Protein AF-A0A5K1GT51-F1 (afdb_monomer_lite)

Sequence (89 aa):
GTEDQRGEEEKEAEGDKWHREERPVGKFWRQFQLPFNANLDAVKAHLENGVLKVTIPKLAEGKGRQPKVIDIVENRSAGDISASKAELK

Foldseek 3Di:
DDDQPPPDPPPPPVPDDDPDDDDDDGDDDDDDDDDPQWDPVPWDWDADPNDIDIDTDGHDDPPPDPDDDDDDDPPDPDDDDDDDDDDDD

pLDDT: mean 74.97, std 20.62, range [37.78, 98.44]

Structure (mmCIF, N/CA/C/O backbone):
data_AF-A0A5K1GT51-F1
#
_entry.id   AF-A0A5K1GT51-F1
#
loop_
_atom_site.group_PDB
_atom_site.id
_atom_site.type_symbol
_atom_site.label_atom_id
_atom_site.label_alt_id
_atom_site.label_comp_id
_atom_site.label_asym_id
_atom_site.label_entity_id
_atom_site.label_seq_id
_atom_site.pdbx_PDB_ins_code
_atom_site.Cartn_x
_atom_site.Cartn_y
_atom_site.Cartn_z
_atom_site.occupancy
_atom_site.B_iso_or_equiv
_atom_site.auth_seq_id
_atom_site.auth_comp_id
_atom_site.auth_asym_id
_atom_site.auth_atom_id
_atom_site.pdbx_PDB_model_num
ATOM 1 N N . GLY A 1 1 ? 0.524 -19.063 -6.271 1.00 52.81 1 GLY A N 1
ATOM 2 C CA . GLY A 1 1 ? 1.083 -19.558 -7.530 1.00 52.81 1 GLY A CA 1
ATOM 3 C C . GLY A 1 1 ? 0.513 -18.731 -8.647 1.00 52.81 1 GLY A C 1
ATOM 4 O O . GLY A 1 1 ? -0.700 -18.701 -8.773 1.00 52.81 1 GLY A O 1
ATOM 5 N N . THR A 1 2 ? 1.397 -18.068 -9.380 1.00 38.94 2 THR A N 1
ATOM 6 C CA . THR A 1 2 ? 1.262 -17.728 -10.799 1.00 38.94 2 THR A CA 1
ATOM 7 C C . THR A 1 2 ? 2.692 -17.550 -11.288 1.00 38.94 2 THR A C 1
ATOM 9 O O . THR A 1 2 ? 3.502 -16.935 -10.591 1.00 38.94 2 THR A O 1
ATOM 12 N N . GLU A 1 3 ? 3.016 -18.215 -12.389 1.00 45.00 3 GLU A N 1
ATOM 13 C CA . GLU A 1 3 ? 4.363 -18.327 -12.926 1.00 45.00 3 GLU A CA 1
ATOM 14 C C . GLU A 1 3 ? 5.002 -16.964 -13.194 1.00 45.00 3 GLU A C 1
ATOM 16 O O . GLU A 1 3 ? 4.387 -16.053 -13.752 1.00 45.00 3 GLU A O 1
ATOM 21 N N . ASP A 1 4 ? 6.273 -16.873 -12.808 1.00 52.34 4 ASP A N 1
ATOM 22 C CA . ASP A 1 4 ? 7.247 -15.895 -13.270 1.00 52.34 4 ASP A CA 1
ATOM 23 C C . ASP A 1 4 ? 7.464 -16.091 -14.779 1.00 52.34 4 ASP A C 1
ATOM 25 O O . ASP A 1 4 ? 8.443 -16.677 -15.240 1.00 52.34 4 ASP A O 1
ATOM 29 N N . GLN A 1 5 ? 6.482 -15.659 -15.567 1.00 49.75 5 GLN A N 1
ATOM 30 C CA . GLN A 1 5 ? 6.678 -15.414 -16.983 1.00 49.75 5 GLN A 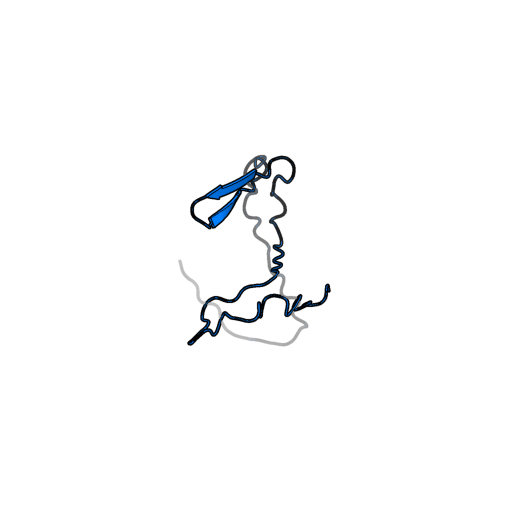CA 1
ATOM 31 C C . GLN A 1 5 ? 7.503 -14.134 -17.087 1.00 49.75 5 GLN A C 1
ATOM 33 O O . GLN A 1 5 ? 6.957 -13.026 -17.162 1.00 49.75 5 GLN A O 1
ATOM 38 N N . ARG A 1 6 ? 8.829 -14.324 -17.086 1.00 52.94 6 ARG A N 1
ATOM 39 C CA . ARG A 1 6 ? 9.775 -13.574 -17.921 1.00 52.94 6 ARG A CA 1
ATOM 40 C C . ARG A 1 6 ? 9.164 -13.456 -19.319 1.00 52.94 6 ARG A C 1
ATOM 42 O O . ARG A 1 6 ? 9.380 -14.302 -20.175 1.00 52.94 6 ARG A O 1
ATOM 49 N N . GLY A 1 7 ? 8.286 -12.475 -19.486 1.00 45.19 7 GLY A N 1
ATOM 50 C CA . GLY A 1 7 ? 7.686 -12.141 -20.760 1.00 45.19 7 GLY A CA 1
ATOM 51 C C . GLY A 1 7 ? 8.736 -11.409 -21.568 1.00 45.19 7 GLY A C 1
ATOM 52 O O . GLY A 1 7 ? 9.008 -10.252 -21.262 1.00 45.19 7 GLY A O 1
ATOM 53 N N . GLU A 1 8 ? 9.307 -12.144 -22.522 1.00 48.47 8 GLU A N 1
ATOM 54 C CA . GLU A 1 8 ? 9.609 -11.673 -23.878 1.00 48.47 8 GLU A CA 1
ATOM 55 C C . GLU A 1 8 ? 10.612 -10.499 -23.896 1.00 48.47 8 GLU A C 1
ATOM 57 O O . GLU A 1 8 ? 10.269 -9.332 -23.747 1.00 48.47 8 GLU A O 1
ATOM 62 N N . GLU A 1 9 ? 11.921 -10.718 -24.037 1.00 49.81 9 GLU A N 1
ATOM 63 C CA . GLU A 1 9 ? 12.533 -11.143 -25.310 1.00 49.81 9 GLU A CA 1
ATOM 64 C C . GLU A 1 9 ? 11.829 -10.582 -26.566 1.00 49.81 9 GLU A C 1
ATOM 66 O O . GLU A 1 9 ? 11.730 -11.248 -27.581 1.00 49.81 9 GLU A O 1
ATOM 71 N N . GLU A 1 10 ? 11.350 -9.337 -26.539 1.00 50.25 10 GLU A N 1
ATOM 72 C CA . GLU A 1 10 ? 10.871 -8.661 -27.753 1.00 50.25 10 GLU A CA 1
ATOM 73 C C . GLU A 1 10 ? 11.225 -7.170 -27.764 1.00 50.25 10 GLU A C 1
ATOM 75 O O . GLU A 1 10 ? 10.329 -6.349 -27.887 1.00 50.25 10 GLU A O 1
ATOM 80 N N . LYS A 1 11 ? 12.511 -6.796 -27.632 1.00 53.00 11 LYS A N 1
ATOM 81 C CA . LYS A 1 11 ? 13.115 -5.597 -28.275 1.00 53.00 11 LYS A CA 1
ATOM 82 C C . LYS A 1 11 ? 14.646 -5.699 -28.324 1.00 53.00 11 LYS A C 1
ATOM 84 O O . LYS A 1 11 ? 15.343 -4.801 -27.867 1.00 53.00 11 LYS A O 1
ATOM 89 N N . GLU A 1 12 ? 15.188 -6.731 -28.958 1.00 52.72 12 GLU A N 1
ATOM 90 C CA . GLU A 1 12 ? 16.322 -6.437 -29.840 1.00 52.72 12 GLU A CA 1
ATOM 91 C C . GLU A 1 12 ? 15.706 -5.991 -31.168 1.00 52.72 12 GLU A C 1
ATOM 93 O O . GLU A 1 12 ? 15.549 -6.765 -32.106 1.00 52.72 12 GLU A O 1
ATOM 98 N N . ALA A 1 13 ? 15.250 -4.734 -31.220 1.00 54.69 13 ALA A N 1
ATOM 99 C CA . ALA A 1 13 ? 15.116 -4.082 -32.512 1.00 54.69 13 ALA A CA 1
ATOM 100 C C . ALA A 1 13 ? 16.533 -4.055 -33.097 1.00 54.69 13 ALA A C 1
ATOM 102 O O . ALA A 1 13 ? 17.436 -3.547 -32.431 1.00 54.69 13 ALA A O 1
ATOM 103 N N . GLU A 1 14 ? 16.734 -4.661 -34.272 1.00 55.12 14 GLU A N 1
ATOM 104 C CA . GLU A 1 14 ? 17.997 -4.648 -35.022 1.00 55.12 14 GLU A CA 1
ATOM 105 C C . GLU A 1 14 ? 18.607 -3.231 -35.002 1.00 55.12 14 GLU A C 1
ATOM 107 O O . GLU A 1 14 ? 18.202 -2.362 -35.771 1.00 55.12 14 GLU A O 1
ATOM 112 N N . GLY A 1 15 ? 19.540 -2.963 -34.076 1.00 59.06 15 GLY A N 1
ATOM 113 C CA . GLY A 1 15 ? 20.165 -1.643 -33.928 1.00 59.06 15 GLY A CA 1
ATOM 114 C C . GLY A 1 15 ? 20.576 -1.228 -32.511 1.00 59.06 15 GLY A C 1
ATOM 115 O O . GLY A 1 15 ? 21.585 -0.534 -32.373 1.00 59.06 15 GLY A O 1
ATOM 116 N N . ASP A 1 16 ? 19.882 -1.668 -31.458 1.00 65.19 16 ASP A N 1
ATOM 117 C CA . ASP A 1 16 ? 20.133 -1.161 -30.097 1.00 65.19 16 ASP A CA 1
ATOM 118 C C . ASP A 1 16 ? 21.076 -2.076 -29.292 1.00 65.19 16 ASP A C 1
ATOM 120 O O . ASP A 1 16 ? 20.655 -3.002 -28.601 1.00 65.19 16 ASP A O 1
ATOM 124 N N . LYS A 1 17 ? 22.389 -1.808 -29.362 1.00 77.31 17 LYS A N 1
ATOM 125 C CA . LYS A 1 17 ? 23.404 -2.516 -28.562 1.00 77.31 17 LYS A CA 1
ATOM 126 C C . LYS A 1 17 ? 23.647 -1.807 -27.229 1.00 77.31 17 LYS A C 1
ATOM 128 O O . LYS A 1 17 ? 24.348 -0.798 -27.160 1.00 77.31 17 LYS A O 1
ATOM 133 N N . TRP A 1 18 ? 23.118 -2.370 -26.151 1.00 79.75 18 TRP A N 1
ATOM 134 C CA . TRP A 1 18 ? 23.354 -1.881 -24.794 1.00 79.75 18 TRP A CA 1
ATOM 135 C C . TRP A 1 18 ? 24.765 -2.244 -24.303 1.00 79.75 18 TRP A C 1
ATOM 137 O O . TRP A 1 18 ? 25.210 -3.381 -24.441 1.00 79.75 18 TRP A O 1
ATOM 147 N N . HIS A 1 19 ? 25.480 -1.292 -23.689 1.00 84.00 19 HIS A N 1
ATOM 148 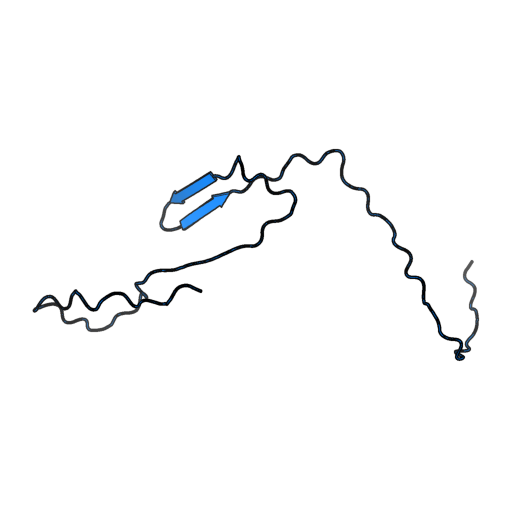C CA . HIS A 1 19 ? 26.742 -1.585 -22.989 1.00 84.00 19 HIS A CA 1
ATOM 149 C C . HIS A 1 19 ? 26.510 -2.192 -21.597 1.00 84.00 19 HIS A C 1
ATOM 151 O O . HIS A 1 19 ? 27.350 -2.953 -21.116 1.00 84.00 19 HIS A O 1
ATOM 157 N N . ARG A 1 20 ? 25.396 -1.836 -20.939 1.00 82.62 20 ARG A N 1
ATOM 158 C CA . ARG A 1 20 ? 25.003 -2.342 -19.618 1.00 82.62 20 ARG A CA 1
ATOM 159 C C . ARG A 1 20 ? 23.528 -2.053 -19.339 1.00 82.62 20 ARG A C 1
ATOM 161 O O . ARG A 1 20 ? 23.056 -0.954 -19.620 1.00 82.62 20 ARG A O 1
ATOM 168 N N . GLU A 1 21 ? 22.846 -3.010 -18.725 1.00 82.06 21 GLU A N 1
ATOM 169 C CA . GLU A 1 21 ? 21.480 -2.883 -18.218 1.00 82.06 21 GLU A CA 1
ATOM 170 C C . GLU A 1 21 ? 21.494 -3.101 -16.699 1.00 82.06 21 GLU A C 1
ATOM 172 O O . GLU A 1 21 ? 22.027 -4.097 -16.214 1.00 82.06 21 GLU A O 1
ATOM 177 N N . GLU A 1 22 ? 20.965 -2.144 -15.934 1.00 87.31 22 GLU A N 1
ATOM 178 C CA . GLU A 1 22 ? 21.030 -2.174 -14.460 1.00 87.31 22 GLU A CA 1
ATOM 179 C C . GLU A 1 22 ? 19.660 -2.213 -13.784 1.00 87.31 22 GLU A C 1
ATOM 181 O O . GLU A 1 22 ? 19.545 -2.639 -12.635 1.00 87.31 22 GLU A O 1
ATOM 186 N N . ARG A 1 23 ? 18.612 -1.739 -14.469 1.00 83.81 23 ARG A N 1
ATOM 187 C CA . ARG A 1 23 ? 17.269 -1.645 -13.893 1.00 83.81 23 ARG A CA 1
ATOM 188 C C . ARG A 1 23 ? 16.466 -2.876 -14.290 1.00 83.81 23 ARG A C 1
ATOM 190 O O . ARG A 1 23 ? 16.211 -3.034 -15.478 1.00 83.81 23 ARG A O 1
ATOM 197 N N . PRO A 1 24 ? 16.028 -3.710 -13.332 1.00 77.50 24 PRO A N 1
ATOM 198 C CA . PRO A 1 24 ? 15.194 -4.851 -13.658 1.00 77.50 24 PRO A CA 1
ATOM 199 C C . PRO A 1 24 ? 13.853 -4.360 -14.207 1.00 77.50 24 PRO A C 1
ATOM 201 O O . PRO A 1 24 ? 13.162 -3.556 -13.573 1.00 77.50 24 PRO A O 1
ATOM 204 N N . VAL A 1 25 ? 13.490 -4.856 -15.383 1.00 81.88 25 VAL A N 1
ATOM 205 C CA . VAL A 1 25 ? 12.175 -4.672 -15.995 1.00 81.88 25 VAL A CA 1
ATOM 206 C C . VAL A 1 25 ? 11.417 -5.985 -15.845 1.00 81.88 25 VAL A C 1
ATOM 208 O O . 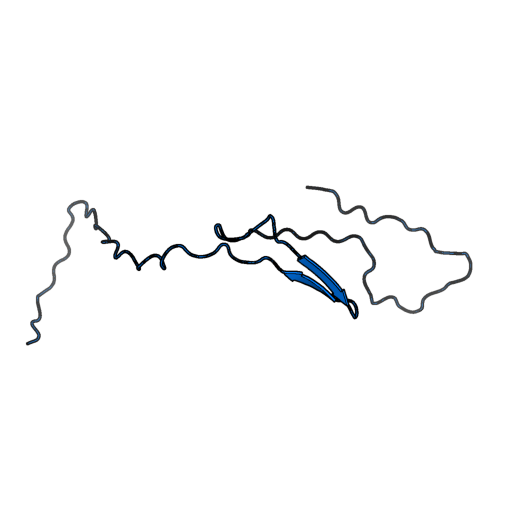VAL A 1 25 ? 11.981 -7.059 -16.034 1.00 81.88 25 VAL A O 1
ATOM 211 N N . GLY A 1 26 ? 10.146 -5.926 -15.457 1.00 85.12 26 GLY A N 1
ATOM 212 C CA . GLY A 1 26 ? 9.352 -7.138 -15.310 1.00 85.12 26 GLY A CA 1
ATOM 213 C C . GLY A 1 26 ? 8.027 -6.928 -14.596 1.00 85.12 26 GLY A C 1
ATOM 214 O O . GLY A 1 26 ? 7.737 -5.862 -14.047 1.00 85.12 26 GLY A O 1
ATOM 215 N N . LYS A 1 27 ? 7.214 -7.984 -14.607 1.00 89.50 27 LYS A N 1
ATOM 216 C CA . LYS A 1 27 ? 5.972 -8.063 -13.834 1.00 89.50 27 LYS A CA 1
ATOM 217 C C . LYS A 1 27 ? 6.327 -8.286 -12.361 1.00 89.50 27 LYS A C 1
ATOM 219 O O . LYS A 1 27 ? 7.238 -9.046 -12.050 1.00 89.50 27 LYS A O 1
ATOM 224 N N . PHE A 1 28 ? 5.601 -7.652 -11.442 1.00 91.31 28 PHE A N 1
ATOM 225 C CA . PHE A 1 28 ? 5.783 -7.866 -10.004 1.00 91.31 28 PHE A CA 1
ATOM 226 C C . PHE A 1 28 ? 4.443 -8.138 -9.315 1.00 91.31 28 PHE A C 1
ATOM 228 O O . PHE A 1 28 ? 3.411 -7.591 -9.699 1.00 91.31 28 PHE A O 1
ATOM 235 N N . TRP A 1 29 ? 4.468 -8.971 -8.273 1.00 93.69 29 TRP A N 1
ATOM 236 C CA . TRP A 1 29 ? 3.306 -9.303 -7.448 1.00 93.69 29 TRP A CA 1
ATOM 237 C C . TRP A 1 29 ? 3.670 -9.237 -5.965 1.00 93.69 29 TRP A C 1
ATOM 239 O O . TRP A 1 29 ? 4.717 -9.737 -5.551 1.00 93.69 29 TRP A O 1
ATOM 249 N N . ARG A 1 30 ? 2.804 -8.627 -5.148 1.00 94.38 30 ARG A N 1
ATOM 250 C CA . ARG A 1 30 ? 2.935 -8.592 -3.684 1.00 94.38 30 ARG A CA 1
ATOM 251 C C . ARG A 1 30 ? 1.572 -8.752 -3.026 1.00 94.38 30 ARG A C 1
ATOM 253 O O . ARG A 1 30 ? 0.600 -8.148 -3.462 1.00 94.38 30 ARG A O 1
ATOM 260 N N . GLN A 1 31 ? 1.529 -9.531 -1.949 1.00 97.00 31 GLN A N 1
ATOM 261 C CA . GLN A 1 31 ? 0.330 -9.778 -1.155 1.00 97.00 31 GLN A CA 1
ATOM 262 C C . GLN A 1 31 ? 0.622 -9.469 0.313 1.00 97.00 31 GLN A C 1
ATOM 264 O O . GLN A 1 31 ? 1.667 -9.851 0.837 1.00 97.00 31 GLN A O 1
ATOM 269 N N . PHE A 1 32 ? -0.317 -8.796 0.974 1.00 95.94 32 PHE A N 1
ATOM 270 C CA . PHE A 1 32 ? -0.215 -8.416 2.379 1.00 95.94 32 PHE A CA 1
ATOM 271 C C . PHE A 1 32 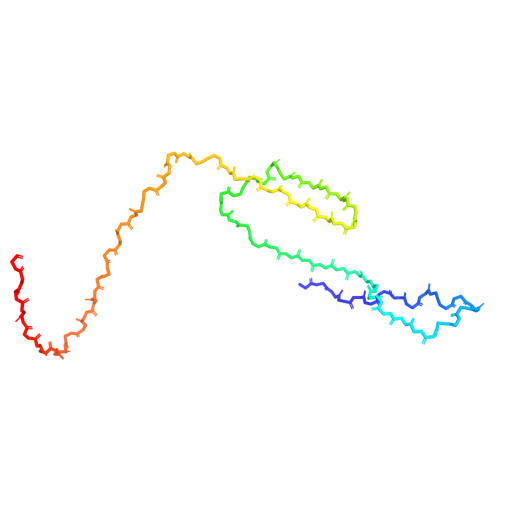? -1.404 -8.983 3.148 1.00 95.94 32 PHE A C 1
ATOM 273 O O . PHE A 1 32 ? -2.533 -8.947 2.662 1.00 95.94 32 PHE A O 1
ATOM 280 N N . GLN A 1 33 ? -1.150 -9.489 4.353 1.00 97.00 33 GLN A N 1
ATOM 281 C CA . GLN A 1 33 ? -2.210 -9.819 5.301 1.00 97.00 33 GLN A CA 1
ATOM 282 C C . GLN A 1 33 ? -2.595 -8.551 6.053 1.00 97.00 33 GLN A C 1
ATOM 284 O O . GLN A 1 33 ? -1.734 -7.874 6.620 1.00 97.00 33 GLN A O 1
ATOM 289 N N . LEU A 1 34 ? -3.880 -8.214 6.032 1.00 96.06 34 LEU A N 1
ATOM 290 C CA . LEU A 1 34 ? -4.382 -7.015 6.685 1.00 96.06 34 LEU A CA 1
ATOM 291 C C . LEU A 1 34 ? -4.849 -7.329 8.110 1.00 96.06 34 LEU A C 1
ATOM 293 O O . LEU A 1 34 ? -5.329 -8.433 8.374 1.00 96.06 34 LEU A O 1
ATOM 297 N N . PRO A 1 35 ? -4.740 -6.365 9.039 1.00 93.88 35 PRO A N 1
ATOM 298 C CA . PRO A 1 35 ? -5.356 -6.488 10.353 1.00 93.88 35 PRO A CA 1
ATOM 299 C C . PRO A 1 35 ? -6.871 -6.699 10.253 1.00 93.88 35 PRO A C 1
ATOM 301 O O . PRO A 1 35 ? -7.516 -6.194 9.337 1.00 93.88 35 PRO A O 1
ATOM 304 N N . PHE A 1 36 ? -7.458 -7.362 11.255 1.00 91.06 36 P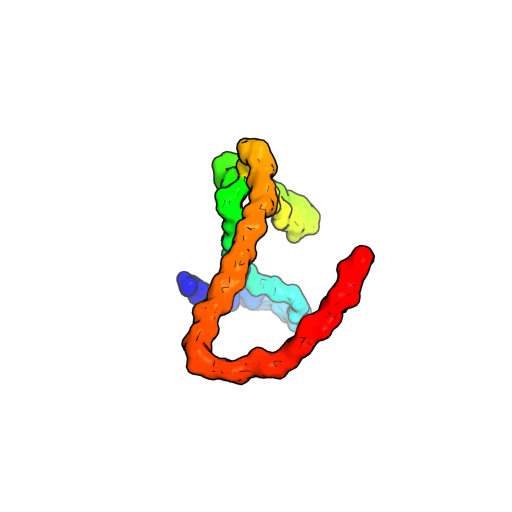HE A N 1
ATOM 305 C CA . PHE A 1 36 ? -8.904 -7.630 11.298 1.00 91.06 36 PHE A CA 1
ATOM 306 C C . PHE A 1 36 ? -9.765 -6.356 11.253 1.00 91.06 36 PHE A C 1
ATOM 308 O O . PHE A 1 36 ? -10.910 -6.398 10.820 1.00 91.06 36 PHE A O 1
ATOM 315 N N . ASN A 1 37 ? -9.231 -5.231 11.737 1.00 93.12 37 ASN A N 1
ATOM 316 C CA . ASN A 1 37 ? -9.925 -3.950 11.791 1.00 93.12 37 ASN A CA 1
ATOM 317 C C . ASN A 1 37 ? -9.637 -3.064 10.573 1.00 93.12 37 ASN A C 1
ATOM 319 O O . ASN A 1 37 ? -9.829 -1.856 10.658 1.00 93.12 37 ASN A O 1
ATOM 323 N N . ALA A 1 38 ? -9.156 -3.610 9.458 1.00 95.00 38 ALA A N 1
ATOM 324 C CA . ALA A 1 38 ? -9.036 -2.863 8.212 1.00 95.00 38 ALA A CA 1
ATOM 325 C C . ALA A 1 38 ? -10.420 -2.606 7.591 1.00 95.00 38 ALA A C 1
ATOM 327 O O . ALA A 1 38 ? -11.246 -3.510 7.494 1.00 95.00 38 ALA A O 1
ATOM 328 N N . ASN A 1 39 ? -10.667 -1.377 7.142 1.00 95.44 39 ASN A N 1
ATOM 329 C CA . ASN A 1 39 ? -11.856 -1.030 6.372 1.00 95.44 39 ASN A CA 1
ATOM 330 C C . ASN A 1 39 ? -11.576 -1.235 4.874 1.00 95.44 39 ASN A C 1
ATOM 332 O O . ASN A 1 39 ? -10.938 -0.392 4.238 1.00 95.44 39 ASN A O 1
ATOM 336 N N . LEU A 1 40 ? -12.043 -2.359 4.326 1.00 94.62 40 LEU A N 1
ATOM 337 C CA . LEU A 1 40 ? -11.816 -2.739 2.927 1.00 94.62 40 LEU A CA 1
ATOM 338 C C . LEU A 1 40 ? -12.667 -1.934 1.935 1.00 94.62 40 LEU A C 1
ATOM 340 O O . LEU A 1 40 ? -12.258 -1.764 0.790 1.00 94.62 40 LEU A O 1
ATOM 344 N N . ASP A 1 41 ? -13.791 -1.373 2.381 1.00 96.19 41 ASP A N 1
ATOM 345 C CA . ASP A 1 41 ? -14.682 -0.576 1.528 1.00 96.19 41 ASP A CA 1
ATOM 346 C C . ASP A 1 41 ? -14.113 0.823 1.242 1.00 96.19 41 ASP A C 1
ATOM 348 O O . ASP A 1 41 ? -14.526 1.501 0.304 1.00 96.19 41 ASP A O 1
ATOM 352 N N . ALA A 1 42 ? -13.149 1.272 2.053 1.00 96.62 42 ALA A N 1
ATOM 353 C CA . ALA A 1 42 ? -12.588 2.622 2.009 1.00 96.62 42 ALA A CA 1
ATOM 354 C C . ALA A 1 42 ? -11.107 2.665 1.585 1.00 96.62 42 ALA A C 1
ATOM 356 O O . ALA A 1 42 ? -10.392 3.619 1.914 1.00 96.62 42 ALA A O 1
ATOM 357 N N . VAL A 1 43 ? -10.629 1.640 0.877 1.00 97.31 43 VAL A N 1
ATOM 358 C CA . VAL A 1 43 ? -9.252 1.581 0.362 1.00 97.31 43 VAL A CA 1
ATOM 359 C C . VAL A 1 43 ? -9.027 2.674 -0.685 1.00 97.31 43 VAL A C 1
ATOM 361 O O . VAL A 1 43 ? -9.851 2.892 -1.571 1.00 97.31 43 VAL A O 1
ATOM 364 N N . LYS A 1 44 ? -7.885 3.362 -0.601 1.00 98.19 44 LYS A N 1
ATOM 365 C CA . LYS A 1 44 ? -7.467 4.394 -1.563 1.00 98.19 44 LYS A CA 1
ATOM 366 C C . LYS A 1 44 ? -6.071 4.100 -2.091 1.00 98.19 44 LYS A C 1
ATOM 368 O O . LYS A 1 44 ? -5.207 3.653 -1.339 1.00 98.19 44 LYS A O 1
ATOM 373 N N . ALA A 1 45 ? -5.828 4.412 -3.358 1.00 98.25 45 ALA A N 1
ATOM 374 C CA . ALA A 1 45 ? -4.518 4.287 -3.985 1.00 98.25 45 ALA A CA 1
ATOM 375 C C . ALA A 1 45 ? -4.147 5.577 -4.726 1.00 98.25 45 ALA A C 1
ATOM 377 O O . ALA A 1 45 ? -5.008 6.221 -5.320 1.00 98.25 45 ALA A O 1
ATOM 378 N N . HIS A 1 46 ? -2.869 5.948 -4.679 1.00 98.44 46 HIS A N 1
ATOM 379 C CA . HIS A 1 46 ? -2.319 7.107 -5.381 1.00 98.44 46 HIS A CA 1
ATOM 380 C C . HIS A 1 46 ? -0.921 6.779 -5.909 1.00 98.44 46 HIS A C 1
ATOM 382 O O . HIS A 1 46 ? -0.100 6.251 -5.159 1.00 98.44 46 HIS A O 1
ATOM 388 N N . LEU A 1 47 ? -0.648 7.091 -7.176 1.00 98.06 47 LEU A N 1
ATOM 389 C CA . LEU A 1 47 ? 0.660 6.905 -7.804 1.00 98.06 47 LEU A CA 1
ATOM 390 C C . LEU A 1 47 ? 1.253 8.270 -8.130 1.00 98.06 47 LEU A C 1
ATOM 392 O O . LEU A 1 47 ? 0.685 9.024 -8.913 1.00 98.06 47 LEU A O 1
ATOM 396 N N . GLU A 1 48 ? 2.401 8.570 -7.539 1.00 98.44 48 GLU A N 1
ATOM 397 C CA . GLU A 1 48 ? 3.070 9.856 -7.719 1.00 98.44 48 GLU A CA 1
ATOM 398 C C . GLU A 1 48 ? 4.579 9.672 -7.625 1.00 98.44 48 GLU A C 1
ATOM 400 O O . GLU A 1 48 ? 5.056 8.937 -6.760 1.00 98.44 48 GLU A O 1
ATOM 405 N N . ASN A 1 49 ? 5.333 10.314 -8.522 1.00 97.88 49 ASN A N 1
ATOM 406 C CA . ASN A 1 49 ? 6.802 10.279 -8.539 1.00 97.88 49 ASN A CA 1
ATOM 407 C C . ASN A 1 49 ? 7.389 8.853 -8.475 1.00 97.88 49 ASN A C 1
ATOM 409 O O . ASN A 1 49 ? 8.389 8.607 -7.807 1.00 97.88 49 ASN A O 1
ATOM 413 N N . GLY A 1 50 ? 6.739 7.894 -9.144 1.00 96.44 50 GLY A N 1
ATOM 414 C CA . GLY A 1 50 ? 7.163 6.490 -9.167 1.00 96.44 50 GLY A CA 1
ATOM 415 C C . GLY A 1 50 ? 6.815 5.677 -7.912 1.00 96.44 50 GLY A C 1
ATOM 416 O O . GLY A 1 50 ? 7.242 4.530 -7.808 1.00 96.44 50 GLY A O 1
ATOM 417 N N . VAL A 1 51 ? 6.033 6.223 -6.974 1.00 97.62 51 VAL A N 1
ATOM 418 C CA . VAL A 1 51 ? 5.641 5.540 -5.731 1.00 97.62 51 VAL A CA 1
ATOM 419 C C . VAL A 1 51 ? 4.138 5.286 -5.697 1.00 97.62 51 VAL A C 1
ATOM 421 O O . VAL A 1 51 ? 3.334 6.218 -5.681 1.00 97.62 51 VAL A O 1
ATOM 424 N N . LEU A 1 52 ? 3.752 4.010 -5.622 1.00 98.00 52 LEU A N 1
ATOM 425 C CA . LEU A 1 52 ? 2.373 3.604 -5.359 1.00 98.00 52 LEU A CA 1
ATOM 426 C C . LEU A 1 52 ? 2.099 3.631 -3.848 1.00 98.00 52 LEU A C 1
ATOM 428 O O . LEU A 1 52 ? 2.593 2.786 -3.101 1.00 98.00 52 LEU A O 1
ATOM 432 N N . LYS A 1 53 ? 1.285 4.585 -3.396 1.00 98.25 53 LYS A N 1
ATOM 433 C CA . LYS A 1 53 ? 0.805 4.691 -2.014 1.00 98.25 53 LYS A CA 1
ATOM 434 C C . LYS A 1 53 ? -0.588 4.076 -1.903 1.00 98.25 53 LYS A C 1
ATOM 436 O O . LYS A 1 53 ? -1.544 4.608 -2.461 1.00 98.25 53 LYS A O 1
ATOM 441 N N . VAL A 1 54 ? -0.713 2.992 -1.140 1.00 97.94 54 VAL A N 1
ATOM 442 C CA . VAL A 1 54 ? -1.996 2.346 -0.819 1.00 97.94 54 VAL A CA 1
ATOM 443 C C . VAL A 1 54 ? -2.360 2.668 0.630 1.00 97.94 54 VAL A C 1
ATOM 445 O O . VAL A 1 54 ? -1.592 2.378 1.543 1.00 97.94 54 VAL A O 1
ATOM 448 N N . THR A 1 55 ? -3.511 3.303 0.846 1.00 97.94 55 THR A N 1
ATOM 449 C CA . THR A 1 55 ? -4.017 3.7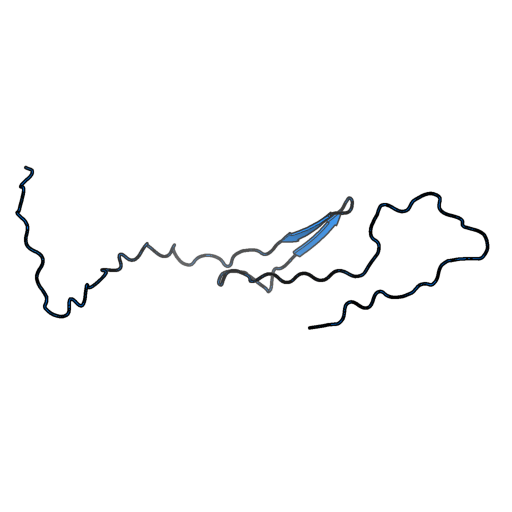02 2.168 1.00 97.94 55 THR A CA 1
ATOM 450 C C . THR A 1 55 ? -5.245 2.878 2.518 1.00 97.94 55 THR A C 1
ATOM 452 O O . THR A 1 55 ? -6.235 2.892 1.788 1.00 97.94 55 THR A O 1
ATOM 455 N N . ILE A 1 56 ? -5.186 2.186 3.654 1.00 97.81 56 ILE A N 1
ATOM 456 C CA . ILE A 1 56 ? -6.261 1.331 4.158 1.00 97.81 56 ILE A CA 1
ATOM 457 C C . ILE A 1 56 ? -6.650 1.860 5.541 1.00 97.81 56 ILE A C 1
ATOM 459 O O . ILE A 1 56 ? -5.866 1.719 6.485 1.00 97.81 56 ILE A O 1
ATOM 463 N N . PRO A 1 57 ? -7.808 2.527 5.677 1.00 96.50 57 PRO A N 1
ATOM 464 C CA . PRO A 1 57 ? -8.264 3.040 6.961 1.00 96.50 57 PRO A CA 1
ATOM 465 C C . PRO A 1 57 ? -8.546 1.898 7.937 1.00 96.50 57 PRO A C 1
ATOM 467 O O . PRO A 1 57 ? -8.919 0.797 7.534 1.00 96.50 57 PRO A O 1
ATOM 470 N N . LYS A 1 58 ? -8.438 2.174 9.236 1.00 94.69 58 LYS A N 1
ATOM 471 C CA . LYS A 1 58 ? -8.982 1.279 10.259 1.00 94.69 58 LYS A CA 1
ATOM 472 C C . LYS A 1 58 ? -10.479 1.544 10.426 1.00 94.69 58 LYS A C 1
ATOM 474 O O . LYS A 1 58 ? -10.917 2.692 10.350 1.00 94.69 58 LYS A O 1
ATOM 479 N N . LEU A 1 59 ? -11.253 0.494 10.668 1.00 91.50 59 LEU A N 1
ATOM 480 C CA . LEU A 1 59 ? -12.616 0.592 11.176 1.00 91.50 59 LEU A CA 1
ATOM 481 C C . LEU A 1 59 ? -12.588 1.332 12.518 1.00 91.50 59 LEU A C 1
ATOM 483 O O . LEU A 1 59 ? -11.653 1.165 13.305 1.00 91.50 59 LEU A O 1
ATOM 487 N N . ALA A 1 60 ? -13.600 2.162 12.766 1.00 82.00 60 ALA A N 1
ATOM 488 C CA . ALA A 1 60 ? -13.711 2.886 14.024 1.00 82.00 60 ALA A CA 1
ATOM 489 C C . ALA A 1 60 ? -13.758 1.886 15.189 1.00 82.00 60 ALA A C 1
ATOM 491 O O . ALA A 1 60 ? -14.589 0.976 15.203 1.00 82.00 60 ALA A O 1
ATOM 492 N N . GLU A 1 61 ? -12.861 2.038 16.163 1.00 71.25 61 GLU A N 1
ATOM 493 C CA . GLU A 1 61 ? -12.879 1.185 17.344 1.00 71.25 61 GLU A CA 1
ATOM 494 C C . GLU A 1 61 ? -14.090 1.550 18.205 1.00 71.25 61 GLU A C 1
ATOM 496 O O . GLU A 1 61 ? -14.150 2.621 18.811 1.00 71.25 61 GLU A O 1
ATOM 501 N N . GLY A 1 62 ? -15.069 0.650 18.289 1.00 62.56 62 GLY A N 1
ATOM 502 C CA . GLY A 1 62 ? -16.015 0.684 19.395 1.00 62.56 62 GLY A CA 1
ATOM 503 C C . GLY A 1 62 ? -15.222 0.506 20.688 1.00 62.56 62 GLY A C 1
ATOM 504 O O . GLY A 1 62 ? -14.667 -0.567 20.881 1.00 62.56 62 GLY A O 1
ATOM 505 N N . LYS A 1 63 ? -15.125 1.571 21.502 1.00 59.81 63 LYS A N 1
ATOM 506 C CA . LYS A 1 63 ? -14.489 1.650 22.836 1.00 59.81 63 LYS A CA 1
ATOM 507 C C . LYS A 1 63 ? -13.315 0.675 23.025 1.00 59.81 63 LYS A C 1
ATOM 509 O O . LYS A 1 63 ? -13.531 -0.479 23.378 1.00 59.81 63 LYS A O 1
ATOM 514 N N . GLY A 1 64 ? -12.094 1.193 22.841 1.00 58.50 64 GLY A N 1
ATOM 515 C CA . GLY A 1 64 ? -10.808 0.500 22.984 1.00 58.50 64 GLY A CA 1
ATOM 516 C C . GLY A 1 64 ? -10.856 -0.744 23.871 1.00 58.50 64 GLY A C 1
ATOM 517 O O . GLY A 1 64 ? -11.189 -0.681 25.059 1.00 58.50 64 GLY A O 1
ATOM 518 N N . ARG A 1 65 ? -10.555 -1.888 23.256 1.00 64.50 65 ARG A N 1
ATOM 519 C CA . ARG A 1 65 ? -10.571 -3.195 23.907 1.00 64.50 65 ARG A CA 1
ATOM 520 C C . ARG A 1 65 ? -9.545 -3.169 25.039 1.00 64.50 65 ARG A C 1
ATOM 522 O O . ARG A 1 65 ? -8.345 -3.173 24.787 1.00 64.50 65 ARG A O 1
ATOM 529 N N . GLN A 1 66 ? -10.032 -3.100 26.276 1.00 74.44 66 GLN A N 1
ATOM 530 C CA . GLN A 1 66 ? -9.176 -3.097 27.458 1.00 74.44 66 GLN A CA 1
ATOM 531 C C . GLN A 1 66 ? -8.308 -4.366 27.455 1.00 74.44 66 GLN A C 1
ATOM 533 O O . GLN A 1 66 ? -8.824 -5.439 27.103 1.00 74.44 66 GLN A O 1
ATOM 538 N N . PRO A 1 67 ? -7.014 -4.270 27.812 1.00 81.75 67 PRO A N 1
ATOM 539 C CA . PRO A 1 67 ? -6.163 -5.441 27.959 1.00 81.75 67 PRO A CA 1
ATOM 540 C C . PRO A 1 67 ? -6.842 -6.441 28.896 1.00 81.75 67 PRO A C 1
ATOM 542 O O . PRO A 1 67 ? -7.188 -6.106 30.027 1.00 81.75 67 PRO A O 1
ATOM 545 N N . LYS A 1 68 ? -7.075 -7.667 28.421 1.00 84.25 68 LYS A N 1
ATOM 546 C CA . LYS A 1 68 ? -7.500 -8.757 29.299 1.00 84.25 68 LYS A CA 1
ATOM 547 C C . LYS A 1 68 ? -6.242 -9.361 29.905 1.00 84.25 68 LYS A C 1
ATOM 549 O O . LYS A 1 68 ? -5.374 -9.804 29.157 1.00 84.25 68 LYS A O 1
ATOM 554 N N . VAL A 1 69 ? -6.155 -9.373 31.231 1.00 88.12 69 VAL A N 1
ATOM 555 C CA . VAL A 1 69 ? -5.183 -10.212 31.939 1.00 88.12 69 VAL A CA 1
ATOM 556 C C . VAL A 1 69 ? -5.596 -11.661 31.691 1.00 88.12 69 VAL A C 1
ATOM 558 O O . VAL A 1 69 ? -6.763 -12.009 31.874 1.00 88.12 69 VAL A O 1
ATOM 561 N N . ILE A 1 70 ? -4.671 -12.468 31.180 1.00 86.81 70 ILE A N 1
ATOM 562 C CA . ILE A 1 70 ? -4.881 -13.895 30.949 1.00 86.81 70 ILE A CA 1
ATOM 563 C C . ILE A 1 70 ? -3.957 -14.618 31.914 1.00 86.81 70 ILE A C 1
ATOM 565 O O . ILE A 1 70 ? -2.736 -14.528 31.781 1.00 86.81 70 ILE A O 1
ATOM 569 N N . ASP A 1 71 ? -4.546 -15.317 32.876 1.00 88.00 71 ASP A N 1
ATOM 570 C CA . ASP A 1 71 ? -3.792 -16.138 33.810 1.00 88.00 71 ASP A CA 1
ATOM 571 C C . ASP A 1 71 ? -3.254 -17.376 33.085 1.00 88.00 71 ASP A C 1
ATOM 573 O O . ASP A 1 71 ? -3.993 -18.105 32.415 1.00 88.00 71 ASP A O 1
ATOM 577 N N . ILE A 1 72 ? -1.949 -17.613 33.206 1.00 86.81 72 ILE A N 1
ATOM 578 C CA . ILE A 1 72 ? -1.309 -18.827 32.702 1.00 86.81 72 ILE A CA 1
ATOM 579 C C . ILE A 1 72 ? -1.433 -19.881 33.800 1.00 86.81 72 ILE A C 1
ATOM 581 O O . ILE A 1 72 ? -0.723 -19.832 34.803 1.00 86.81 72 ILE A O 1
ATOM 585 N N . VAL A 1 73 ? -2.354 -20.829 33.626 1.00 83.69 73 VAL A N 1
ATOM 586 C CA . VAL A 1 73 ? -2.486 -21.966 34.543 1.00 83.69 73 VAL A CA 1
ATOM 587 C C . VAL A 1 73 ? -1.411 -22.992 34.192 1.00 83.69 73 VAL A C 1
ATOM 589 O O . VAL A 1 73 ? -1.485 -23.652 33.155 1.00 83.69 73 VAL A O 1
ATOM 592 N N . GLU A 1 74 ? -0.397 -23.134 35.045 1.00 70.50 74 GLU A N 1
ATOM 593 C CA . GLU A 1 74 ? 0.543 -24.249 34.950 1.00 70.50 74 GLU A CA 1
ATOM 594 C C . GLU A 1 74 ? -0.201 -25.544 35.290 1.00 70.50 74 GLU A C 1
ATOM 596 O O . GLU A 1 74 ? -0.432 -25.852 36.460 1.00 70.50 74 GLU A O 1
ATOM 601 N N . ASN A 1 75 ? -0.565 -26.337 34.282 1.00 65.50 75 ASN A N 1
ATOM 602 C CA . ASN A 1 75 ? -0.919 -27.730 34.524 1.00 65.50 75 ASN A CA 1
ATOM 603 C C . ASN A 1 75 ? 0.369 -28.497 34.854 1.00 65.50 75 ASN A C 1
ATOM 605 O O . ASN A 1 75 ? 0.959 -29.152 33.994 1.00 65.50 75 ASN A O 1
ATOM 609 N N . ARG A 1 76 ? 0.846 -28.364 36.095 1.00 53.81 76 ARG A N 1
ATOM 610 C CA . ARG A 1 76 ? 1.911 -29.210 36.630 1.00 53.81 76 ARG A CA 1
ATOM 611 C C . ARG A 1 76 ? 1.338 -30.608 36.801 1.00 53.81 76 ARG A C 1
ATOM 613 O O . ARG A 1 76 ? 0.628 -30.884 37.765 1.00 53.81 76 ARG A O 1
ATOM 620 N N . SER A 1 77 ? 1.672 -31.505 35.880 1.00 53.50 77 SER A N 1
ATOM 621 C CA . SER A 1 77 ? 1.776 -32.916 36.238 1.00 53.50 77 SER A CA 1
ATOM 622 C C . SER A 1 77 ? 2.688 -33.000 37.463 1.00 53.50 77 SER A C 1
ATOM 624 O O . SER A 1 77 ? 3.812 -32.498 37.421 1.00 53.50 77 SER A O 1
ATOM 626 N N . ALA A 1 78 ? 2.159 -33.540 38.560 1.00 49.88 78 ALA A N 1
ATOM 627 C CA . ALA A 1 78 ? 2.830 -33.648 39.847 1.00 49.88 78 ALA A CA 1
ATOM 628 C C . ALA A 1 78 ? 4.262 -34.196 39.695 1.00 49.88 78 ALA A C 1
ATOM 630 O O . ALA A 1 78 ? 4.454 -35.310 39.213 1.00 49.88 78 ALA A O 1
ATOM 631 N N . GLY A 1 79 ? 5.246 -33.390 40.092 1.00 49.06 79 GLY A N 1
ATOM 632 C CA . GLY A 1 79 ? 6.667 -33.720 40.022 1.00 49.06 79 GLY A CA 1
ATOM 633 C C . GLY A 1 79 ? 7.523 -32.548 40.498 1.00 49.06 79 GLY A C 1
ATOM 634 O O . GLY A 1 79 ? 7.966 -31.743 39.689 1.00 49.06 79 GLY A O 1
ATOM 635 N N . ASP A 1 80 ? 7.636 -32.434 41.822 1.00 49.34 80 ASP A N 1
ATOM 636 C CA . ASP A 1 80 ? 8.655 -31.761 42.643 1.00 49.34 80 ASP A CA 1
ATOM 637 C C . ASP A 1 80 ? 9.483 -30.609 42.047 1.00 49.34 80 ASP A C 1
ATOM 639 O O . ASP A 1 80 ? 10.391 -30.827 41.251 1.00 49.34 80 ASP A O 1
ATOM 643 N N . ILE A 1 81 ? 9.311 -29.395 42.594 1.00 50.84 81 ILE A N 1
ATOM 644 C CA . ILE A 1 81 ? 10.414 -28.425 42.706 1.00 50.84 81 ILE A CA 1
ATOM 645 C C . ILE A 1 81 ? 10.260 -27.649 44.021 1.00 50.84 81 ILE A C 1
ATOM 647 O O . ILE A 1 81 ? 9.308 -26.889 44.212 1.00 50.84 81 ILE A O 1
ATOM 651 N N . SER A 1 82 ? 11.186 -27.880 44.951 1.00 46.06 82 SER A N 1
ATOM 652 C CA . SER A 1 82 ? 11.310 -27.132 46.200 1.00 46.06 82 SER A CA 1
ATOM 653 C C . SER A 1 82 ? 12.127 -25.856 45.970 1.00 46.06 82 SER A C 1
ATOM 655 O O . SER A 1 82 ? 13.126 -25.892 45.259 1.00 46.06 82 SER A O 1
ATOM 657 N N . ALA A 1 83 ? 11.703 -24.733 46.564 1.00 42.19 83 ALA A N 1
ATOM 658 C CA . ALA A 1 83 ? 12.575 -23.789 47.281 1.00 42.19 83 ALA A CA 1
ATOM 659 C C . ALA A 1 83 ? 11.826 -22.505 47.696 1.00 42.19 83 ALA A C 1
ATOM 661 O O . ALA A 1 83 ? 11.421 -21.686 46.879 1.00 42.19 83 ALA A O 1
ATOM 662 N N . SER A 1 84 ? 11.684 -22.390 49.019 1.00 49.22 84 SER A N 1
ATOM 663 C CA . SER A 1 84 ? 11.727 -21.212 49.903 1.00 49.22 84 SER A CA 1
ATOM 664 C C . SER A 1 84 ? 11.175 -19.840 49.471 1.00 49.22 84 SER A C 1
ATOM 666 O O . SER A 1 84 ? 11.767 -19.094 48.697 1.00 49.22 84 SER A O 1
ATOM 668 N N . LYS A 1 85 ? 10.119 -19.477 50.209 1.00 44.12 85 LYS A N 1
ATOM 669 C CA . LYS A 1 85 ? 9.589 -18.153 50.566 1.00 44.12 85 LYS A CA 1
ATOM 670 C C . LYS A 1 85 ? 10.673 -17.125 50.946 1.00 44.12 85 LYS A C 1
ATOM 672 O O . LYS A 1 85 ? 11.497 -17.406 51.811 1.00 44.12 85 LYS A O 1
ATOM 677 N N . ALA A 1 86 ? 10.570 -15.909 50.407 1.00 45.97 86 ALA A N 1
ATOM 678 C CA . ALA A 1 86 ? 11.129 -14.695 51.004 1.00 45.97 86 ALA A CA 1
ATOM 679 C C . ALA A 1 86 ? 10.095 -13.559 50.911 1.00 45.97 86 ALA A C 1
ATOM 681 O O . ALA A 1 86 ? 9.569 -13.258 49.843 1.00 45.97 86 ALA A O 1
ATOM 682 N N . GLU A 1 87 ? 9.759 -13.011 52.075 1.00 41.97 87 GLU A N 1
ATOM 683 C CA . GLU A 1 87 ? 8.806 -11.928 52.322 1.00 41.97 87 GLU A CA 1
ATOM 684 C C . GLU A 1 87 ? 9.384 -10.578 51.873 1.00 41.97 87 GLU A C 1
ATOM 686 O O . GLU A 1 87 ? 10.576 -10.346 52.058 1.00 41.97 87 GLU A O 1
ATOM 691 N N . LEU A 1 88 ? 8.550 -9.656 51.377 1.00 39.44 88 LEU A N 1
ATOM 692 C CA . LEU A 1 88 ? 8.864 -8.225 51.405 1.00 39.44 88 LEU A CA 1
ATOM 693 C C . LEU A 1 88 ? 7.607 -7.420 51.773 1.00 39.44 88 LEU A C 1
ATOM 695 O O . LEU A 1 88 ? 6.524 -7.650 51.239 1.00 39.44 88 LEU A O 1
ATOM 699 N N . LYS A 1 89 ? 7.819 -6.552 52.760 1.00 37.78 89 LYS A N 1
ATOM 700 C CA . LYS A 1 89 ? 6.902 -5.664 53.477 1.00 37.78 89 LYS A CA 1
ATOM 701 C C . LYS A 1 89 ? 6.373 -4.520 52.617 1.00 37.78 89 LYS A C 1
ATOM 703 O O . LYS A 1 89 ? 7.150 -4.031 51.769 1.00 37.78 89 LYS A O 1
#

InterPro domains:
  IPR002068 Alpha crystallin/Hsp20 domain [PF00011] (6-72)
  IPR002068 Alpha crystallin/Hsp20 domain [PS01031] (1-75)
  IPR008978 HSP20-like chaperone [G3DSA:2.60.40.790] (4-73)
  IPR008978 HSP20-like chaperone [SSF49764] (5-69)
  IPR031107 Small heat shock protein [PTHR11527] (7-72)

Organism: NCBI:txid210225

Radius of gyration: 28.84 Å; chains: 1; bounding box: 43×44×88 Å

Secondary structure (DSSP, 8-state):
-------------TT---S---S--S------PPPTTB-GGG-EEEEETTEEEEE-PBPP-SS--PPPP--------S-----------